Protein AF-A0A483CYM1-F1 (afdb_monomer)

pLDDT: mean 77.31, std 21.11, range [37.41, 98.12]

Radius of gyration: 25.84 Å; Cα contacts (8 Å, |Δi|>4): 191; chains: 1; bounding box: 50×36×89 Å

Secondary structure (DSSP, 8-state):
---HHHHHHHHHHTT------------------------S----S--GGG--B---SS--TT-SS-HHHHHHHHTTSHHHHHHHHTT-EEEEEEEEE----TTSSS-SEEEEEEEE-SSEEEEEEEETTTTEEEEEEEEE-

Organism: NCBI:txid2052832

Sequence (141 aa):
MMTMKDLLHILLIIGIAAFSAGCTIPSETQIPPTLRPTASSDLPDFDYAGVPIIFSGGDTDWLTTNASYVARIALRDEAARAMYLSGGEVEGVLLSCHPTPSHSSGNGCAPALRIANETAVVDFLVNETAGRVISTVTEIT

Nearest PDB structures (foldseek):
  2z0p-assembly5_B  TM=5.750E-01  e=5.749E-01  Homo sapiens
  1bwn-assembly1_B  TM=5.883E-01  e=7.794E-01  Homo sapiens
  6tuh-assembly1_A  TM=5.717E-01  e=1.268E+00  Homo sapiens
  1b55-assembly1_B-2  TM=5.980E-01  e=1.719E+00  Homo sapiens
  1bwn-assembly1_A  TM=6.017E-01  e=1.827E+00  Homo sapiens

Mean predicted aligned error: 15.01 Å

Solvent-accessible surface area (backbone atoms only — not comparable to full-atom values): 8934 Å² total; per-residue (Å²): 137,86,55,77,71,60,60,56,57,57,64,66,69,74,76,79,85,84,88,85,87,82,80,94,72,79,93,69,80,84,67,72,83,71,78,68,78,79,78,88,75,80,63,74,96,66,70,46,88,72,46,43,75,74,53,65,98,81,67,66,85,77,52,92,78,50,47,37,58,49,42,54,32,31,38,62,34,68,67,53,34,50,45,40,76,73,70,28,44,75,72,21,25,30,77,44,66,48,90,67,62,97,81,55,99,56,79,52,52,31,41,14,32,32,36,33,50,100,59,34,40,38,31,35,22,37,39,76,92,77,61,35,63,76,50,73,45,77,47,79,107

Structure (mmCIF, N/CA/C/O backbone):
data_AF-A0A483CYM1-F1
#
_entry.id   AF-A0A483CYM1-F1
#
loop_
_atom_site.group_PDB
_atom_site.id
_atom_site.type_symbol
_atom_site.label_atom_id
_atom_site.label_alt_id
_atom_site.label_comp_id
_atom_site.label_asym_id
_atom_site.label_entity_id
_atom_site.label_seq_id
_atom_site.pdbx_PDB_ins_code
_atom_site.Cartn_x
_atom_site.Cartn_y
_atom_site.Cartn_z
_atom_site.occupancy
_atom_site.B_iso_or_equiv
_atom_site.auth_seq_id
_atom_site.auth_comp_id
_atom_site.auth_asym_id
_atom_site.auth_atom_id
_atom_site.pdbx_PDB_model_num
ATOM 1 N N . MET A 1 1 ? 5.959 19.325 69.924 1.00 51.09 1 MET A N 1
ATOM 2 C CA . MET A 1 1 ? 5.398 18.030 69.480 1.00 51.09 1 MET A CA 1
ATOM 3 C C . MET A 1 1 ? 5.327 18.073 67.964 1.00 51.09 1 MET A C 1
ATOM 5 O O . MET A 1 1 ? 4.502 18.797 67.431 1.00 51.09 1 MET A O 1
ATOM 9 N N . MET A 1 2 ? 6.280 17.416 67.300 1.00 49.34 2 MET A N 1
ATOM 10 C CA . MET A 1 2 ? 6.402 17.362 65.838 1.00 49.34 2 MET A CA 1
ATOM 11 C C . MET A 1 2 ? 5.400 16.330 65.305 1.00 49.34 2 MET A C 1
ATOM 13 O O . MET A 1 2 ? 5.323 15.230 65.855 1.00 49.34 2 MET A O 1
ATOM 17 N N . THR A 1 3 ? 4.602 16.676 64.295 1.00 66.88 3 THR A N 1
ATOM 18 C CA . THR A 1 3 ? 3.547 15.785 63.789 1.00 66.88 3 THR A CA 1
ATOM 19 C C . THR A 1 3 ? 4.1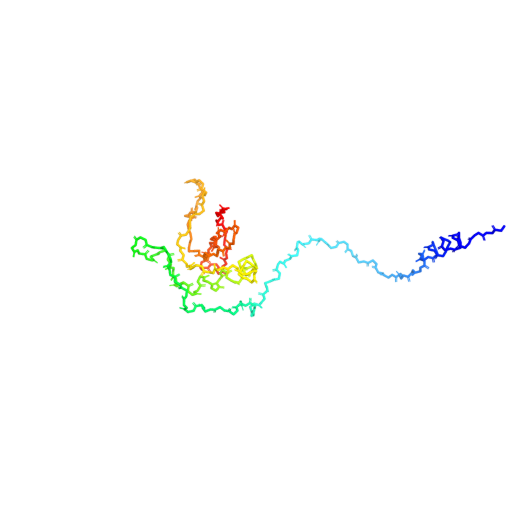06 14.795 62.763 1.00 66.88 3 THR A C 1
ATOM 21 O O . THR A 1 3 ? 5.038 15.109 62.027 1.00 66.88 3 THR A O 1
ATOM 24 N N . MET A 1 4 ? 3.540 13.582 62.686 1.00 59.22 4 MET A N 1
ATOM 25 C CA . MET A 1 4 ? 3.990 12.493 61.789 1.00 59.22 4 MET A CA 1
ATOM 26 C C . MET A 1 4 ? 4.070 12.887 60.301 1.00 59.22 4 MET A C 1
ATOM 28 O O . MET A 1 4 ? 4.769 12.240 59.525 1.00 59.22 4 MET A O 1
ATOM 32 N N . LYS A 1 5 ? 3.384 13.963 59.901 1.00 54.59 5 LYS A N 1
ATOM 33 C CA . LYS A 1 5 ? 3.379 14.485 58.532 1.00 54.59 5 LYS A CA 1
ATOM 34 C C . LYS A 1 5 ? 4.644 15.301 58.216 1.00 54.59 5 LYS A C 1
ATOM 36 O O . LYS A 1 5 ? 5.087 15.270 57.072 1.00 54.59 5 LYS A O 1
ATOM 41 N N . ASP A 1 6 ? 5.274 15.921 59.217 1.00 52.50 6 ASP A N 1
ATOM 42 C CA . ASP A 1 6 ? 6.554 16.636 59.076 1.00 52.50 6 ASP A CA 1
ATOM 43 C C . ASP A 1 6 ? 7.748 15.670 58.984 1.00 52.50 6 ASP A C 1
ATOM 45 O O . ASP A 1 6 ? 8.721 15.937 58.281 1.00 52.50 6 ASP A O 1
ATOM 49 N N . LEU A 1 7 ? 7.649 14.498 59.626 1.00 53.94 7 LEU A N 1
ATOM 50 C CA . LEU A 1 7 ? 8.678 13.451 59.564 1.00 53.94 7 LEU A CA 1
ATOM 51 C C . LEU A 1 7 ? 8.787 12.827 58.157 1.00 53.94 7 LEU A C 1
ATOM 53 O O . LEU A 1 7 ? 9.881 12.492 57.706 1.00 53.94 7 LEU A O 1
ATOM 57 N N . LEU A 1 8 ? 7.661 12.721 57.440 1.00 53.72 8 LEU A N 1
ATOM 58 C CA . LEU A 1 8 ? 7.608 12.179 56.078 1.00 53.72 8 LEU A CA 1
ATOM 59 C C . LEU A 1 8 ? 8.217 13.141 55.040 1.00 53.72 8 LEU A C 1
ATOM 61 O O . LEU A 1 8 ? 8.825 12.693 54.072 1.00 53.72 8 LEU A O 1
ATOM 65 N N . HIS A 1 9 ? 8.105 14.457 55.256 1.00 52.19 9 HIS A N 1
ATOM 66 C CA . HIS A 1 9 ? 8.669 15.460 54.344 1.00 52.19 9 HIS A CA 1
ATOM 67 C C . HIS A 1 9 ? 10.189 15.601 54.504 1.00 52.19 9 HIS A C 1
ATOM 69 O O . HIS A 1 9 ? 10.882 15.848 53.521 1.00 52.19 9 HIS A O 1
ATOM 75 N N . ILE A 1 10 ? 10.729 15.371 55.707 1.00 53.03 10 ILE A N 1
ATOM 76 C CA . ILE A 1 10 ? 12.183 15.368 55.944 1.00 53.03 10 ILE A CA 1
ATOM 77 C C . ILE A 1 10 ? 12.844 14.129 55.315 1.00 53.03 10 ILE A C 1
ATOM 79 O O . ILE A 1 10 ? 13.939 14.233 54.765 1.00 53.03 10 ILE A O 1
ATOM 83 N N . LEU A 1 11 ? 12.164 12.976 55.310 1.00 49.94 11 LEU A N 1
ATOM 84 C CA . LEU A 1 11 ? 12.667 11.754 54.666 1.00 49.94 11 LEU A CA 1
ATOM 85 C C . LEU A 1 11 ? 12.712 11.836 53.131 1.00 49.94 11 LEU A C 1
ATOM 87 O O . LEU A 1 11 ? 13.511 11.131 52.520 1.00 49.94 11 LEU A O 1
ATOM 91 N N . LEU A 1 12 ? 11.922 12.714 52.502 1.00 49.81 12 LEU A N 1
ATOM 92 C CA . LEU A 1 12 ? 11.907 12.856 51.041 1.00 49.81 12 LEU A CA 1
ATOM 93 C C . LEU A 1 12 ? 13.073 13.709 50.495 1.00 49.81 12 LEU A C 1
ATOM 95 O O . LEU A 1 12 ? 13.407 13.604 49.319 1.00 49.81 12 LEU A O 1
ATOM 99 N N . ILE A 1 13 ? 13.716 14.537 51.330 1.00 53.25 13 ILE A N 1
ATOM 100 C CA . ILE A 1 13 ? 14.757 15.493 50.894 1.00 53.25 13 ILE A CA 1
ATOM 101 C C . ILE A 1 13 ? 16.186 14.916 51.017 1.00 53.25 13 ILE A C 1
ATOM 103 O O . ILE A 1 13 ? 17.116 15.420 50.394 1.00 53.25 13 ILE A O 1
ATOM 107 N N . ILE A 1 14 ? 16.380 13.799 51.730 1.00 50.91 14 ILE A N 1
ATOM 108 C CA . ILE A 1 14 ? 17.704 13.170 51.956 1.00 50.91 14 ILE A CA 1
ATOM 109 C C . ILE A 1 14 ? 18.048 12.126 50.860 1.00 50.91 14 ILE A C 1
ATOM 111 O O . ILE A 1 14 ? 18.985 11.346 50.979 1.00 50.91 14 ILE A O 1
ATOM 115 N N . GLY A 1 15 ? 17.308 12.109 49.747 1.00 45.88 15 GLY A N 1
ATOM 116 C CA . GLY A 1 15 ? 17.497 11.153 48.646 1.00 45.88 15 GLY A CA 1
ATOM 117 C C . GLY A 1 15 ? 18.451 11.590 47.528 1.00 45.88 15 GLY A C 1
ATOM 118 O O . GLY A 1 15 ? 18.531 10.898 46.518 1.00 45.88 15 GLY A O 1
ATOM 119 N N . ILE A 1 16 ? 19.144 12.728 47.650 1.00 54.94 16 ILE A N 1
ATOM 120 C CA . ILE A 1 16 ? 19.998 13.263 46.575 1.00 54.94 16 ILE A CA 1
ATOM 121 C C . ILE A 1 16 ? 21.395 13.576 47.117 1.00 54.94 16 ILE A C 1
ATOM 123 O O . ILE A 1 16 ? 21.707 14.729 47.389 1.00 54.94 16 ILE A O 1
ATOM 127 N N . ALA A 1 17 ? 22.235 12.550 47.282 1.00 47.84 17 ALA A N 1
ATOM 128 C CA . ALA A 1 17 ? 23.698 12.682 47.242 1.00 47.84 17 ALA A CA 1
ATOM 129 C C . ALA A 1 17 ? 24.394 11.313 47.367 1.00 47.84 17 ALA A C 1
ATOM 131 O O . ALA A 1 17 ? 24.560 10.816 48.475 1.00 47.84 17 ALA A O 1
ATOM 132 N N . ALA A 1 18 ? 24.842 10.740 46.243 1.00 49.03 18 ALA A N 1
ATOM 133 C CA . ALA A 1 18 ? 26.161 10.095 46.099 1.00 49.03 18 ALA A CA 1
ATOM 134 C C . ALA A 1 18 ? 26.337 9.559 44.664 1.00 49.03 18 ALA A C 1
ATOM 136 O O . ALA A 1 18 ? 25.694 8.601 44.258 1.00 49.03 18 ALA A O 1
ATOM 137 N N . PHE A 1 19 ? 27.067 10.299 43.826 1.00 44.19 19 PHE A N 1
ATOM 138 C CA . PHE A 1 19 ? 28.426 9.967 43.370 1.00 44.19 19 PHE A CA 1
ATOM 139 C C . PHE A 1 19 ? 28.542 8.716 42.482 1.00 44.19 19 PHE A C 1
ATOM 141 O O . PHE A 1 19 ? 28.701 7.599 42.960 1.00 44.19 19 PHE A O 1
ATOM 148 N N . SER A 1 20 ? 28.667 8.946 41.175 1.00 49.81 20 SER A N 1
ATOM 149 C CA . SER A 1 20 ? 29.706 8.269 40.395 1.00 49.81 20 SER A CA 1
ATOM 150 C C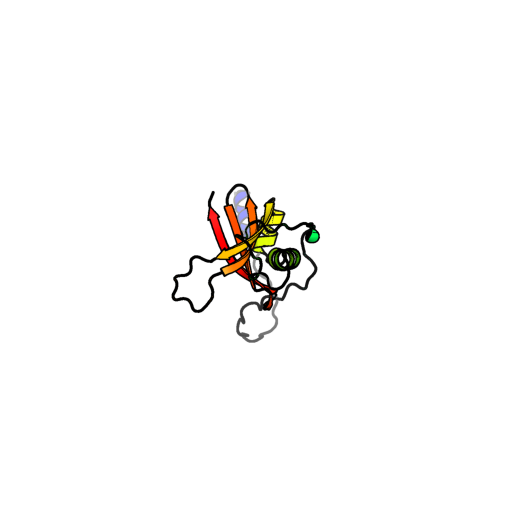 . SER A 1 20 ? 30.486 9.321 39.608 1.00 49.81 20 SER A C 1
ATOM 152 O O . SER A 1 20 ? 29.959 10.038 38.763 1.00 49.81 20 SER A O 1
ATOM 154 N N . ALA A 1 21 ? 31.753 9.468 39.984 1.00 49.94 21 ALA A N 1
ATOM 155 C CA . ALA A 1 21 ? 32.765 10.114 39.172 1.00 49.94 21 ALA A CA 1
ATOM 156 C C . ALA A 1 21 ? 33.113 9.183 38.002 1.00 49.94 21 ALA A C 1
ATOM 158 O O . ALA A 1 21 ? 33.247 7.979 38.213 1.00 49.94 21 ALA A O 1
ATOM 159 N N . GLY A 1 22 ? 33.323 9.726 36.802 1.00 40.00 22 GLY A N 1
ATOM 160 C CA . GLY A 1 22 ? 33.974 8.962 35.739 1.00 40.00 22 GLY A CA 1
ATOM 161 C C . GLY A 1 22 ? 33.762 9.492 34.327 1.00 40.00 22 GLY A C 1
ATOM 162 O O . GLY A 1 22 ? 32.718 9.262 33.737 1.00 40.00 22 GLY A O 1
ATOM 163 N N . CYS A 1 23 ? 34.829 10.089 33.791 1.00 37.41 23 CYS A N 1
ATOM 164 C CA . CYS A 1 23 ? 35.148 10.253 32.368 1.00 37.41 23 CYS A CA 1
ATOM 165 C C . CYS A 1 23 ? 34.427 11.364 31.583 1.00 37.41 23 CYS A C 1
ATOM 167 O O . CYS A 1 23 ? 33.364 11.198 30.998 1.00 37.41 23 CYS A O 1
ATOM 169 N N . THR A 1 24 ? 35.139 12.487 31.469 1.00 48.03 24 THR A N 1
ATOM 170 C CA . THR A 1 24 ? 35.161 13.358 30.290 1.00 4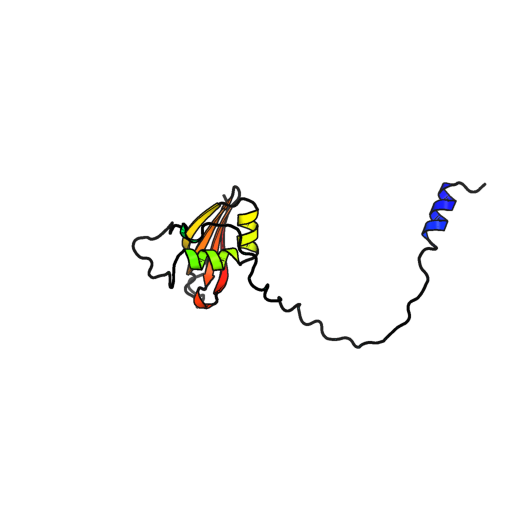8.03 24 THR A CA 1
ATOM 171 C C . THR A 1 24 ? 35.280 12.526 29.007 1.00 48.03 24 THR A C 1
ATOM 173 O O . THR A 1 24 ? 36.293 11.862 28.793 1.00 48.03 24 THR A O 1
ATOM 176 N N . ILE A 1 25 ? 34.270 12.597 28.142 1.00 47.69 25 ILE A N 1
ATOM 177 C CA . ILE A 1 25 ? 34.308 12.160 26.740 1.00 47.69 25 ILE A CA 1
ATOM 178 C C . ILE A 1 25 ? 33.672 13.308 25.931 1.00 47.69 25 ILE A C 1
ATOM 180 O O . ILE A 1 25 ? 32.693 13.894 26.400 1.00 47.69 25 ILE A O 1
ATOM 184 N N . PRO A 1 26 ? 34.284 13.739 24.813 1.00 41.78 26 PRO A N 1
ATOM 185 C CA . PRO A 1 26 ? 33.977 15.015 24.180 1.00 41.78 26 PRO A CA 1
ATOM 186 C C . PRO A 1 26 ? 32.586 15.026 23.547 1.00 41.78 26 PRO A C 1
ATOM 188 O O . PRO A 1 26 ? 32.043 13.992 23.175 1.00 41.78 26 PRO A O 1
ATOM 191 N N . SER A 1 27 ? 32.045 16.237 23.424 1.00 44.38 27 SER A N 1
ATOM 192 C CA . SER A 1 27 ? 30.826 16.551 22.684 1.00 44.38 27 SER A CA 1
ATOM 193 C C . SER A 1 27 ? 30.957 16.043 21.244 1.00 44.38 27 SER A C 1
ATOM 195 O O . SER A 1 27 ? 31.588 16.691 20.408 1.00 44.38 27 SER A O 1
ATOM 197 N N . GLU A 1 28 ? 30.421 14.855 20.974 1.00 39.72 28 GLU A N 1
ATOM 198 C CA . GLU A 1 28 ? 30.290 14.317 19.628 1.00 39.72 28 GLU A CA 1
ATOM 199 C C . GLU A 1 28 ? 28.954 14.798 19.067 1.00 39.72 28 GLU A C 1
ATOM 201 O O . GLU A 1 28 ? 27.887 14.606 19.650 1.00 39.72 28 GLU A O 1
ATOM 206 N N . THR A 1 29 ? 29.062 15.521 17.957 1.00 42.84 29 THR A N 1
ATOM 207 C CA . THR A 1 29 ? 27.984 16.018 17.114 1.00 42.84 29 THR A CA 1
ATOM 208 C C . THR A 1 29 ? 26.833 15.022 17.043 1.00 42.84 29 THR A C 1
ATOM 210 O O . THR A 1 29 ? 26.996 13.904 16.562 1.00 42.84 29 THR A O 1
ATOM 213 N N . GLN A 1 30 ? 25.655 15.451 17.494 1.00 41.56 30 GLN A N 1
ATOM 214 C CA . GLN A 1 30 ? 24.411 14.711 17.351 1.00 41.56 30 GLN A CA 1
ATOM 215 C C . GLN A 1 30 ? 24.058 14.634 15.859 1.00 41.56 30 GLN A C 1
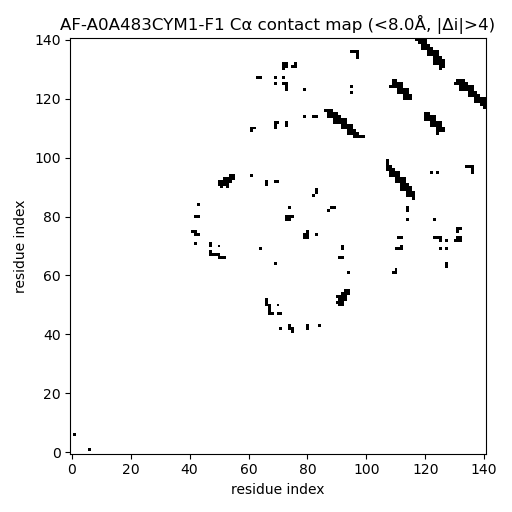ATOM 217 O O . GLN A 1 30 ? 23.352 15.478 15.310 1.00 41.56 30 GLN A O 1
ATOM 222 N N . ILE A 1 31 ? 24.613 13.630 15.185 1.00 47.34 31 ILE A N 1
ATOM 223 C CA . ILE A 1 31 ? 24.116 13.134 13.909 1.00 47.34 31 ILE A CA 1
ATOM 224 C C . ILE A 1 31 ? 22.676 12.672 14.198 1.00 47.34 31 ILE A C 1
ATOM 226 O O . ILE A 1 31 ? 22.471 11.953 15.184 1.00 47.34 31 ILE A O 1
ATOM 230 N N . PRO A 1 32 ? 21.664 13.105 13.418 1.00 55.69 32 PRO A N 1
ATOM 231 C CA . PRO A 1 32 ? 20.297 12.605 13.558 1.00 55.69 32 PRO A CA 1
ATOM 232 C C . PRO A 1 32 ? 20.339 11.079 13.601 1.00 55.69 32 PRO A C 1
ATOM 234 O O . PRO A 1 32 ? 21.172 10.517 12.886 1.00 55.69 32 PRO A O 1
ATOM 237 N N . PRO A 1 33 ? 19.507 10.386 14.400 1.00 49.16 33 PRO A N 1
ATOM 238 C CA . PRO A 1 33 ? 19.518 8.934 14.395 1.00 49.16 33 PRO A CA 1
ATOM 239 C C . PRO A 1 33 ? 19.307 8.477 12.954 1.00 49.16 33 PRO A C 1
ATOM 241 O O . PRO A 1 33 ? 18.231 8.648 12.383 1.00 49.16 33 PRO A O 1
ATOM 244 N N . THR A 1 34 ? 20.378 7.956 12.352 1.00 50.66 34 THR A N 1
ATOM 245 C CA . THR A 1 34 ? 20.333 7.243 11.087 1.00 50.66 34 THR A CA 1
ATOM 246 C C . THR A 1 34 ? 19.259 6.196 11.282 1.00 50.66 34 THR A C 1
ATOM 248 O O . THR A 1 34 ? 19.445 5.295 12.103 1.00 50.66 34 THR A O 1
ATOM 251 N N . LEU A 1 35 ? 18.119 6.371 10.603 1.00 46.62 35 LEU A N 1
ATOM 252 C CA . LEU A 1 35 ? 17.046 5.391 10.542 1.00 46.62 35 LEU A CA 1
ATOM 253 C C . LEU A 1 35 ? 17.709 4.069 10.193 1.00 46.62 35 LEU A C 1
ATOM 255 O O . LEU A 1 35 ? 18.139 3.844 9.061 1.00 46.62 35 LEU A O 1
ATOM 259 N N . ARG A 1 36 ? 17.887 3.233 11.215 1.00 41.69 36 ARG A N 1
ATOM 260 C CA . ARG A 1 36 ? 18.384 1.884 11.044 1.00 41.69 36 ARG A CA 1
ATOM 261 C C . ARG A 1 36 ? 17.404 1.250 10.065 1.00 41.69 36 ARG A C 1
ATOM 263 O O . ARG A 1 36 ? 16.210 1.263 10.364 1.00 41.69 36 ARG A O 1
ATOM 270 N N . PRO A 1 37 ? 17.849 0.738 8.908 1.00 46.38 37 PRO A N 1
ATOM 271 C CA . PRO A 1 37 ? 16.958 -0.023 8.060 1.00 46.38 37 PRO A CA 1
ATOM 272 C C . PRO A 1 37 ? 16.499 -1.200 8.910 1.00 46.38 37 PRO A C 1
ATOM 274 O O . PRO A 1 37 ? 17.310 -2.062 9.262 1.00 46.38 37 PRO A O 1
ATOM 277 N N . THR A 1 38 ? 15.237 -1.184 9.335 1.00 47.00 38 THR A N 1
ATOM 278 C CA . THR A 1 38 ? 14.612 -2.329 9.981 1.00 47.00 38 THR A CA 1
ATOM 279 C C . THR A 1 38 ? 14.715 -3.462 8.978 1.00 47.00 38 THR A C 1
ATOM 281 O O . THR A 1 38 ? 14.055 -3.469 7.938 1.00 47.00 38 THR A O 1
ATOM 284 N N . ALA A 1 39 ? 15.654 -4.364 9.237 1.00 46.94 39 ALA A N 1
ATOM 285 C CA . ALA A 1 39 ? 15.894 -5.521 8.411 1.00 46.94 39 ALA A CA 1
ATOM 286 C C . ALA A 1 39 ? 14.638 -6.399 8.457 1.00 46.94 39 ALA A C 1
ATOM 288 O O . ALA A 1 39 ? 14.395 -7.095 9.429 1.00 46.94 39 ALA A O 1
ATOM 289 N N . SER A 1 40 ? 13.825 -6.301 7.406 1.00 57.59 40 SER A N 1
ATOM 290 C CA . SER A 1 40 ? 13.216 -7.421 6.687 1.00 57.59 40 SER A CA 1
ATOM 291 C C . SER A 1 40 ? 12.899 -8.685 7.514 1.00 57.59 40 SER A C 1
ATOM 293 O O . SER A 1 40 ? 13.520 -9.724 7.295 1.00 57.59 40 SER A O 1
ATOM 295 N N . SER A 1 41 ? 11.877 -8.627 8.375 1.00 53.22 41 SER A N 1
ATOM 296 C CA . SER A 1 41 ? 11.095 -9.810 8.799 1.00 53.22 41 SER A CA 1
ATOM 297 C C . SER A 1 41 ? 9.650 -9.524 9.261 1.00 53.22 41 SER A C 1
ATOM 299 O O . SER A 1 41 ? 8.876 -10.467 9.353 1.00 53.22 41 SER A O 1
ATOM 301 N N . ASP A 1 42 ? 9.240 -8.263 9.460 1.00 72.94 42 ASP A N 1
ATOM 302 C CA . ASP A 1 42 ? 7.909 -7.894 9.996 1.00 72.94 42 ASP A CA 1
ATOM 303 C C . ASP A 1 42 ? 6.896 -7.481 8.913 1.00 72.94 42 ASP A C 1
ATOM 305 O O . ASP A 1 42 ? 6.363 -6.363 8.928 1.00 72.94 42 ASP A O 1
ATOM 309 N N . LEU A 1 43 ? 6.661 -8.353 7.931 1.00 88.12 43 LEU A N 1
ATOM 310 C CA . LEU A 1 43 ? 5.481 -8.214 7.075 1.00 88.12 43 LEU A CA 1
ATOM 311 C C . LEU A 1 43 ? 4.267 -8.800 7.811 1.00 88.12 43 LEU A C 1
ATOM 313 O O . LEU A 1 43 ? 4.394 -9.892 8.369 1.00 88.12 43 LEU A O 1
ATOM 317 N N . PRO A 1 44 ? 3.106 -8.123 7.815 1.00 92.81 44 PRO A N 1
ATOM 318 C CA . PRO A 1 44 ? 1.899 -8.692 8.396 1.00 92.81 44 PRO A CA 1
ATOM 319 C C . PRO A 1 44 ? 1.459 -9.955 7.639 1.00 92.81 44 PRO A C 1
ATOM 321 O O . PRO A 1 44 ? 1.720 -10.085 6.435 1.00 92.81 44 PRO A O 1
ATOM 324 N N . ASP A 1 45 ? 0.787 -10.862 8.357 1.00 93.62 45 ASP A N 1
ATOM 325 C CA . ASP A 1 45 ? 0.127 -12.034 7.777 1.00 93.62 45 ASP A CA 1
ATOM 326 C C . ASP A 1 45 ? -1.063 -11.565 6.935 1.00 93.62 45 ASP A C 1
ATOM 328 O O . ASP A 1 45 ? -2.079 -11.114 7.457 1.00 93.62 45 ASP A O 1
ATOM 332 N N . PHE A 1 46 ? -0.874 -11.575 5.622 1.00 93.81 46 PHE A N 1
ATOM 333 C CA . PHE A 1 46 ? -1.786 -11.019 4.636 1.00 93.81 46 PHE A CA 1
ATOM 334 C C . PHE A 1 46 ? -1.675 -11.845 3.354 1.00 93.81 46 PHE A C 1
ATOM 336 O O . PHE A 1 46 ? -0.575 -12.258 2.970 1.00 93.81 46 PHE A O 1
ATOM 343 N N . ASP A 1 47 ? -2.791 -12.081 2.664 1.00 96.06 47 ASP A N 1
ATOM 344 C CA . ASP A 1 47 ? -2.769 -12.777 1.378 1.00 96.06 47 ASP A CA 1
ATOM 345 C C . ASP A 1 47 ? -2.300 -11.839 0.257 1.00 96.06 47 ASP A C 1
ATOM 347 O O . ASP A 1 47 ? -3.077 -11.269 -0.508 1.00 96.06 47 ASP A O 1
ATOM 351 N N . TYR A 1 48 ? -0.980 -11.705 0.133 1.00 95.31 48 TYR A N 1
ATOM 352 C CA . TYR A 1 48 ? -0.368 -10.905 -0.926 1.00 95.31 48 TYR A CA 1
ATOM 353 C C . TYR A 1 48 ? -0.677 -11.433 -2.333 1.00 95.31 48 TYR A C 1
ATOM 355 O O . TYR A 1 48 ? -0.549 -10.672 -3.290 1.00 95.31 48 TYR A O 1
ATOM 363 N N . ALA A 1 49 ? -1.016 -12.716 -2.502 1.00 94.88 49 ALA A N 1
ATOM 364 C CA . ALA A 1 49 ? -1.309 -13.278 -3.820 1.00 94.88 49 ALA A CA 1
ATOM 365 C C . ALA A 1 49 ? -2.714 -12.890 -4.305 1.00 94.88 49 ALA A C 1
ATOM 367 O O . ALA A 1 49 ? -2.924 -12.773 -5.511 1.00 94.88 49 ALA A O 1
ATOM 368 N N . GLY A 1 50 ? -3.642 -12.654 -3.376 1.00 93.75 50 GLY A N 1
ATOM 369 C CA . GLY A 1 50 ? -5.035 -12.305 -3.651 1.00 93.75 50 GLY A CA 1
ATOM 370 C C . GLY A 1 50 ? -5.329 -10.814 -3.829 1.00 93.75 50 GLY A C 1
ATOM 371 O O . GLY A 1 50 ? -6.495 -10.459 -3.963 1.00 93.75 50 GLY A O 1
ATOM 372 N N . VAL A 1 51 ? -4.321 -9.932 -3.825 1.00 96.19 51 VAL A N 1
ATOM 373 C CA . VAL A 1 51 ? -4.540 -8.473 -3.877 1.00 96.19 51 VAL A CA 1
ATOM 374 C C . VAL A 1 51 ? -5.146 -8.056 -5.220 1.00 96.19 51 VAL A C 1
ATOM 376 O O . VAL A 1 51 ? -4.466 -8.172 -6.247 1.00 96.19 51 VAL A O 1
ATOM 379 N N . PRO A 1 52 ? -6.383 -7.529 -5.244 1.00 95.25 52 PRO A N 1
ATOM 380 C CA . PRO A 1 52 ? -7.011 -7.107 -6.483 1.00 95.25 52 PRO A CA 1
ATOM 381 C C . PRO A 1 52 ? -6.463 -5.756 -6.956 1.00 95.25 52 PRO A C 1
ATOM 383 O O . PRO A 1 52 ? -5.960 -4.944 -6.176 1.00 95.25 52 PRO A O 1
ATOM 386 N N . ILE A 1 53 ? -6.615 -5.493 -8.254 1.00 94.31 53 ILE A N 1
ATOM 387 C CA . ILE A 1 53 ? -6.474 -4.151 -8.824 1.00 94.31 53 ILE A CA 1
ATOM 388 C C . ILE A 1 53 ? -7.878 -3.540 -8.865 1.00 94.31 53 ILE A C 1
ATOM 390 O O . ILE A 1 53 ? -8.743 -4.049 -9.575 1.00 94.31 53 ILE A O 1
ATOM 394 N N . ILE A 1 54 ? -8.119 -2.483 -8.086 1.00 91.06 54 ILE A N 1
ATOM 395 C CA . ILE A 1 54 ? -9.473 -1.935 -7.840 1.00 91.06 54 ILE A CA 1
ATOM 396 C C . ILE A 1 54 ? -9.834 -0.732 -8.705 1.00 91.06 54 ILE A C 1
ATOM 398 O O . ILE A 1 54 ? -10.975 -0.276 -8.714 1.00 91.06 54 ILE A O 1
ATOM 402 N N . PHE A 1 55 ? -8.879 -0.223 -9.472 1.00 72.69 55 PHE A N 1
ATOM 403 C CA . PHE A 1 55 ? -9.130 0.852 -10.413 1.00 72.69 55 PHE A CA 1
ATOM 404 C C . PHE A 1 55 ? -8.214 0.680 -11.610 1.00 72.69 55 PHE A C 1
ATOM 406 O O . PHE A 1 55 ? -6.994 0.708 -11.462 1.00 72.69 55 PHE A O 1
ATOM 413 N N . SER A 1 56 ? -8.783 0.506 -12.797 1.00 60.28 56 SER A N 1
ATOM 414 C CA . SER A 1 56 ? -8.061 0.676 -14.059 1.00 60.28 56 SER A CA 1
ATOM 415 C C . SER A 1 56 ? -9.074 0.855 -15.180 1.00 60.28 56 SER A C 1
ATOM 417 O O . SER A 1 56 ? -9.783 -0.077 -15.551 1.00 60.28 56 SER A O 1
ATOM 419 N N . GLY A 1 57 ? -9.150 2.073 -15.716 1.00 60.28 57 GLY A N 1
ATOM 420 C CA . GLY A 1 57 ? -9.893 2.406 -16.931 1.00 60.28 57 GLY A CA 1
ATOM 421 C C . GLY A 1 57 ? -9.244 1.825 -18.192 1.00 60.28 57 GLY A C 1
ATOM 422 O O . GLY A 1 57 ? -8.954 2.577 -19.115 1.00 60.28 57 GLY A O 1
ATOM 423 N N . GLY A 1 58 ? -9.003 0.511 -18.214 1.00 62.97 58 GLY A N 1
ATOM 424 C CA . GLY A 1 58 ? -8.477 -0.241 -19.356 1.00 62.97 58 GLY A CA 1
ATOM 425 C C . GLY A 1 58 ? -7.160 -0.953 -19.058 1.00 62.97 58 GLY A C 1
ATOM 426 O O . GLY A 1 58 ? -7.143 -2.180 -19.020 1.00 62.97 58 GLY A O 1
ATOM 427 N N . ASP A 1 59 ? -6.094 -0.190 -18.787 1.00 73.56 59 ASP A N 1
ATOM 428 C CA . ASP A 1 59 ? -4.717 -0.703 -18.852 1.00 73.56 59 ASP A CA 1
ATOM 429 C C . ASP A 1 59 ? -3.923 -0.538 -17.542 1.00 73.56 59 ASP A C 1
ATOM 431 O O . ASP A 1 59 ? -4.090 0.426 -16.788 1.00 73.56 59 ASP A O 1
ATOM 435 N N . THR A 1 60 ? -3.018 -1.488 -17.285 1.00 83.00 60 THR A N 1
ATOM 436 C CA . THR A 1 60 ? -2.132 -1.535 -16.107 1.00 83.00 60 THR A CA 1
ATOM 437 C C . THR A 1 60 ? -0.696 -1.111 -16.424 1.00 83.00 60 THR A C 1
ATOM 439 O O . THR A 1 60 ? 0.223 -1.479 -15.701 1.00 83.00 60 THR A O 1
ATOM 442 N N . ASP A 1 61 ? -0.479 -0.328 -17.483 1.00 86.19 61 ASP A N 1
ATOM 443 C CA . ASP A 1 61 ? 0.856 0.113 -17.937 1.00 86.19 61 ASP A CA 1
ATOM 444 C C . ASP A 1 61 ? 1.619 0.959 -16.898 1.00 86.19 61 ASP A C 1
ATOM 446 O O . ASP A 1 61 ? 2.827 1.167 -16.998 1.00 86.19 61 ASP A O 1
ATOM 450 N N . TRP A 1 62 ? 0.912 1.454 -15.883 1.00 87.81 62 TRP A N 1
ATOM 451 C CA . TRP A 1 62 ? 1.461 2.185 -14.742 1.00 87.81 62 TRP A CA 1
ATOM 452 C C . TRP A 1 62 ? 2.078 1.281 -13.659 1.00 87.81 62 TRP A C 1
ATOM 454 O O . TRP A 1 62 ? 2.768 1.788 -12.776 1.00 87.81 62 TRP A O 1
ATOM 464 N N . LEU A 1 63 ? 1.823 -0.031 -13.705 1.00 89.38 63 LEU A N 1
ATOM 465 C CA . LEU A 1 63 ? 2.425 -1.043 -12.837 1.00 89.38 63 LEU A CA 1
ATOM 466 C C . LEU A 1 63 ? 3.641 -1.647 -13.538 1.00 89.38 63 LEU A C 1
ATOM 468 O O . LEU A 1 63 ? 3.520 -2.323 -14.555 1.00 89.38 63 LEU A O 1
ATOM 472 N N . THR A 1 64 ? 4.821 -1.464 -12.955 1.00 89.19 64 THR A N 1
ATOM 473 C CA . THR A 1 64 ? 6.061 -2.055 -13.480 1.00 89.19 64 THR A CA 1
ATOM 474 C C . THR A 1 64 ? 6.146 -3.546 -13.153 1.00 89.19 64 THR A C 1
ATOM 476 O O . THR A 1 64 ? 6.798 -4.312 -13.863 1.00 89.19 64 THR A O 1
ATOM 479 N N . THR A 1 65 ? 5.517 -3.963 -12.050 1.00 91.56 65 THR A N 1
ATOM 480 C CA . THR A 1 65 ? 5.541 -5.344 -11.558 1.00 91.56 65 THR A CA 1
ATOM 481 C C . THR A 1 65 ? 4.133 -5.946 -11.448 1.00 91.56 65 THR A C 1
ATOM 483 O O . THR A 1 65 ? 3.573 -6.379 -12.449 1.00 91.56 65 THR A O 1
ATOM 486 N N . ASN A 1 66 ? 3.565 -6.044 -10.242 1.00 94.38 66 ASN A N 1
ATOM 487 C CA . ASN A 1 66 ? 2.220 -6.539 -9.962 1.00 94.38 66 ASN A CA 1
ATOM 488 C C . ASN A 1 66 ? 1.695 -6.015 -8.611 1.00 94.38 66 ASN A C 1
ATOM 490 O O . ASN A 1 66 ? 2.446 -5.497 -7.781 1.00 94.38 66 ASN A O 1
ATOM 494 N N . ALA A 1 67 ? 0.395 -6.206 -8.371 1.00 95.56 67 ALA A N 1
ATOM 495 C CA . ALA A 1 67 ? -0.268 -5.776 -7.141 1.00 95.56 67 ALA A CA 1
ATOM 496 C C . ALA A 1 67 ? 0.355 -6.390 -5.872 1.00 95.56 67 ALA A C 1
ATOM 498 O O . ALA A 1 67 ? 0.546 -5.690 -4.879 1.00 95.56 67 ALA A O 1
ATOM 499 N N . SER A 1 68 ? 0.752 -7.667 -5.907 1.00 96.94 68 SER A N 1
ATOM 500 C CA . SER A 1 68 ? 1.398 -8.340 -4.772 1.00 96.94 68 SER A CA 1
ATOM 501 C C . SER A 1 68 ? 2.709 -7.670 -4.360 1.00 96.94 68 SER A C 1
ATOM 503 O O . SER A 1 68 ? 3.018 -7.582 -3.171 1.00 96.94 68 SER A O 1
ATOM 505 N N . TYR A 1 69 ? 3.510 -7.217 -5.324 1.00 96.69 69 TYR A N 1
ATOM 506 C CA . TYR A 1 69 ? 4.778 -6.538 -5.069 1.00 96.69 69 TYR A CA 1
ATOM 507 C C . TYR A 1 69 ? 4.555 -5.152 -4.462 1.00 96.69 69 TYR A C 1
ATOM 509 O O . TYR A 1 69 ? 5.174 -4.823 -3.449 1.00 96.69 69 TYR A O 1
ATOM 517 N N . VAL A 1 70 ? 3.609 -4.387 -5.012 1.00 97.19 70 VAL A N 1
ATOM 518 C CA . VAL A 1 70 ? 3.202 -3.084 -4.466 1.00 97.19 70 VAL A CA 1
ATOM 519 C C . VAL A 1 70 ? 2.695 -3.233 -3.032 1.00 97.19 70 VAL A C 1
ATOM 521 O O . VAL A 1 70 ? 3.165 -2.521 -2.146 1.00 97.19 70 VAL A O 1
ATOM 524 N N . ALA A 1 71 ? 1.826 -4.213 -2.766 1.00 97.94 71 ALA A N 1
ATOM 525 C CA . ALA A 1 71 ? 1.307 -4.478 -1.428 1.00 97.94 71 ALA A CA 1
ATOM 526 C C . ALA A 1 71 ? 2.413 -4.838 -0.425 1.00 97.94 71 ALA A C 1
ATOM 528 O O . ALA A 1 71 ? 2.400 -4.356 0.705 1.00 97.94 71 ALA A O 1
ATOM 529 N N . ARG A 1 72 ? 3.416 -5.630 -0.834 1.00 97.31 72 ARG A N 1
ATOM 530 C CA . ARG A 1 72 ? 4.581 -5.931 0.020 1.00 97.31 72 ARG A CA 1
ATOM 531 C C . ARG A 1 72 ? 5.407 -4.693 0.332 1.00 97.31 72 ARG A C 1
ATOM 533 O O . ARG A 1 72 ? 5.913 -4.592 1.443 1.00 97.31 72 ARG A O 1
ATOM 540 N N . ILE A 1 73 ? 5.605 -3.792 -0.630 1.00 96.69 73 ILE A N 1
ATOM 541 C CA . ILE A 1 73 ? 6.337 -2.547 -0.371 1.00 96.69 73 ILE A CA 1
ATOM 542 C C . ILE A 1 73 ? 5.534 -1.662 0.580 1.00 96.69 73 ILE A C 1
ATOM 544 O O . ILE A 1 73 ? 6.087 -1.192 1.570 1.00 96.69 73 ILE A O 1
ATOM 548 N N . ALA A 1 74 ? 4.244 -1.472 0.306 1.00 97.69 74 ALA A N 1
ATOM 549 C CA . ALA A 1 74 ? 3.378 -0.650 1.135 1.00 97.69 74 ALA A CA 1
ATOM 550 C C . ALA A 1 74 ? 3.301 -1.188 2.569 1.00 97.69 74 ALA A C 1
ATOM 552 O O . ALA A 1 74 ? 3.606 -0.455 3.493 1.00 97.69 74 ALA A O 1
ATOM 553 N N . LEU A 1 75 ? 3.035 -2.479 2.787 1.00 97.69 75 LEU A N 1
ATOM 554 C CA . LEU A 1 75 ? 2.933 -3.057 4.138 1.00 97.69 75 LEU A CA 1
ATOM 555 C C . LEU A 1 75 ? 4.280 -3.217 4.874 1.00 97.69 75 LEU A C 1
ATOM 557 O O . LEU A 1 75 ? 4.300 -3.630 6.034 1.00 97.69 75 LEU A O 1
ATOM 561 N N . ARG A 1 76 ? 5.413 -2.885 4.238 1.00 96.06 76 ARG A N 1
ATOM 562 C CA . ARG A 1 76 ? 6.693 -2.667 4.942 1.00 96.06 76 ARG A CA 1
ATOM 563 C C . ARG A 1 76 ? 6.792 -1.273 5.552 1.00 96.06 76 ARG A C 1
ATOM 565 O O . ARG A 1 76 ? 7.586 -1.095 6.474 1.00 96.06 76 ARG A O 1
ATOM 572 N N . ASP A 1 77 ? 6.043 -0.309 5.027 1.00 96.06 77 ASP A N 1
ATOM 573 C CA . ASP A 1 77 ? 5.962 1.035 5.583 1.00 96.06 77 ASP A CA 1
ATOM 574 C C . ASP A 1 77 ? 5.262 1.007 6.946 1.00 96.06 77 ASP A C 1
ATOM 576 O O . ASP A 1 77 ? 4.276 0.293 7.149 1.00 96.06 77 ASP A O 1
ATOM 580 N N . GLU A 1 78 ? 5.794 1.769 7.900 1.00 95.69 78 GLU A N 1
ATOM 581 C CA . GLU A 1 78 ? 5.302 1.765 9.276 1.00 95.69 78 GLU A CA 1
ATOM 582 C C . GLU A 1 78 ? 3.851 2.246 9.365 1.00 95.69 78 GLU A C 1
ATOM 584 O O . GLU A 1 78 ? 3.059 1.626 10.076 1.00 95.69 78 GLU A O 1
ATOM 589 N N . ALA A 1 79 ? 3.485 3.293 8.621 1.00 96.00 79 ALA A N 1
ATOM 590 C CA . ALA A 1 79 ? 2.152 3.878 8.684 1.00 96.00 79 ALA A CA 1
ATOM 591 C C . ALA A 1 79 ? 1.107 2.959 8.039 1.00 96.00 79 ALA A C 1
ATOM 593 O O . ALA A 1 79 ? 0.057 2.710 8.634 1.00 96.00 79 ALA A O 1
ATOM 594 N N . ALA A 1 80 ? 1.416 2.392 6.869 1.00 97.00 80 ALA A N 1
ATOM 595 C CA . ALA A 1 80 ? 0.536 1.429 6.204 1.00 97.00 80 ALA A CA 1
ATOM 596 C C . ALA A 1 80 ? 0.329 0.172 7.054 1.00 97.00 80 ALA A C 1
ATOM 598 O O . ALA A 1 80 ? -0.801 -0.274 7.263 1.00 97.00 80 ALA A O 1
ATOM 599 N N . ARG A 1 81 ? 1.421 -0.378 7.598 1.00 96.81 81 ARG A N 1
ATOM 600 C CA . ARG A 1 81 ? 1.362 -1.550 8.471 1.00 96.81 81 ARG A CA 1
ATOM 601 C C . ARG A 1 81 ? 0.565 -1.264 9.739 1.00 96.81 81 ARG A C 1
ATOM 603 O O . ARG A 1 81 ? -0.237 -2.101 10.135 1.00 96.81 81 ARG A O 1
ATOM 610 N N . ALA A 1 82 ? 0.760 -0.105 10.367 1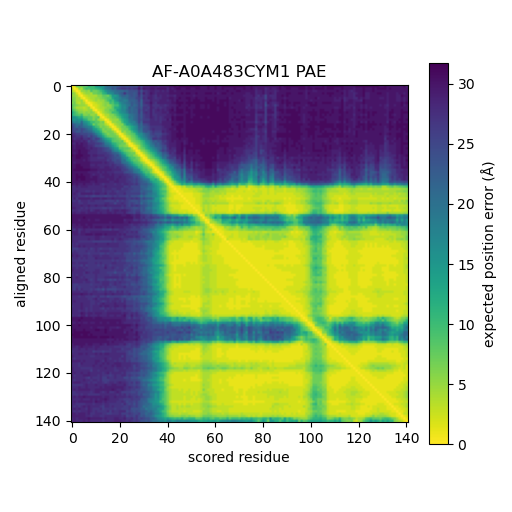.00 96.12 82 ALA A N 1
ATOM 611 C CA . ALA A 1 82 ? 0.004 0.279 11.556 1.00 96.12 82 ALA A CA 1
ATOM 612 C C . ALA A 1 82 ? -1.497 0.408 11.259 1.00 96.12 82 ALA A C 1
ATOM 614 O O . ALA A 1 82 ? -2.309 -0.092 12.036 1.00 96.12 82 ALA A O 1
ATOM 615 N N . MET A 1 83 ? -1.870 1.016 10.128 1.00 96.88 83 MET A N 1
ATOM 616 C CA . MET A 1 83 ? -3.270 1.141 9.712 1.00 96.88 83 MET A CA 1
ATOM 617 C C . MET A 1 83 ? -3.918 -0.230 9.483 1.00 96.88 83 MET A C 1
ATOM 619 O O . MET A 1 83 ? -4.997 -0.487 10.012 1.00 96.88 83 MET A O 1
ATOM 623 N N . TYR A 1 84 ? -3.230 -1.132 8.776 1.00 97.25 84 TYR A N 1
ATOM 624 C CA . TYR A 1 84 ? -3.693 -2.505 8.568 1.00 97.25 84 TYR A CA 1
ATOM 625 C C . TYR A 1 84 ? -3.854 -3.270 9.890 1.00 97.25 84 TYR A C 1
ATOM 627 O O . TYR A 1 84 ? -4.921 -3.804 10.182 1.00 97.25 84 TYR A O 1
ATOM 635 N N . LEU A 1 85 ? -2.821 -3.271 10.741 1.00 96.19 85 LEU A N 1
ATOM 636 C CA . LEU A 1 85 ? -2.845 -3.979 12.028 1.00 96.19 85 LEU A CA 1
ATOM 637 C C . LEU A 1 85 ? -3.873 -3.409 13.017 1.00 96.19 85 LEU A C 1
ATOM 639 O O . LEU A 1 85 ? -4.274 -4.106 13.945 1.00 96.19 85 LEU A O 1
ATOM 643 N N . SER A 1 86 ? -4.319 -2.168 12.811 1.00 96.06 86 SER A N 1
ATOM 644 C CA . SER A 1 86 ? -5.396 -1.547 13.590 1.00 96.06 86 SER A CA 1
ATOM 645 C C . SER A 1 86 ? -6.800 -1.917 13.087 1.00 96.06 86 SER A C 1
ATOM 647 O O . SER A 1 86 ? -7.779 -1.379 13.595 1.00 96.06 86 SER A O 1
ATOM 649 N N . GLY A 1 87 ? -6.910 -2.821 12.107 1.00 96.38 87 GLY A N 1
ATOM 650 C CA . GLY A 1 87 ? -8.179 -3.282 11.539 1.00 96.38 87 GLY A CA 1
ATOM 651 C C . GLY A 1 87 ? -8.570 -2.611 10.221 1.00 96.38 87 GLY A C 1
ATOM 652 O O . GLY A 1 87 ? -9.707 -2.773 9.791 1.00 96.38 87 GLY A O 1
ATOM 653 N N . GLY A 1 88 ? -7.664 -1.861 9.583 1.00 97.44 88 GLY A N 1
ATOM 654 C CA . GLY A 1 88 ? -7.898 -1.327 8.243 1.00 97.44 88 GLY A CA 1
ATOM 655 C C . GLY A 1 88 ? -7.987 -2.436 7.190 1.00 97.44 88 GLY A C 1
ATOM 656 O O . GLY A 1 88 ? -7.177 -3.363 7.179 1.00 97.44 88 GLY A O 1
ATOM 657 N N . GLU A 1 89 ? -8.952 -2.324 6.283 1.00 97.69 89 GLU A N 1
ATOM 658 C CA . GLU A 1 89 ? -9.158 -3.244 5.169 1.00 97.69 89 GLU A CA 1
ATOM 659 C C . GLU A 1 89 ? -8.297 -2.832 3.973 1.00 97.69 89 GLU A C 1
ATOM 661 O O . GLU A 1 89 ? -8.315 -1.680 3.542 1.00 97.69 89 GLU A O 1
ATOM 666 N N . VAL A 1 90 ? -7.536 -3.779 3.422 1.00 97.88 90 VAL A N 1
ATOM 667 C CA . VAL A 1 90 ? -6.835 -3.572 2.151 1.00 97.88 90 VAL A CA 1
ATOM 668 C C . VAL A 1 90 ? -7.843 -3.740 1.023 1.00 97.88 90 VAL A C 1
ATOM 670 O O . VAL A 1 90 ? -8.208 -4.865 0.691 1.00 97.88 90 VAL A O 1
ATOM 673 N N . GLU A 1 91 ? -8.256 -2.636 0.407 1.00 96.94 91 GLU A N 1
ATOM 674 C CA . GLU A 1 91 ? -9.190 -2.688 -0.722 1.00 96.94 91 GLU A CA 1
ATOM 675 C C . GLU A 1 91 ? -8.504 -3.218 -1.987 1.00 96.94 91 GLU A C 1
ATOM 677 O O . GLU A 1 91 ? -9.100 -3.964 -2.758 1.00 96.94 91 GLU A O 1
ATOM 682 N N . GLY A 1 92 ? -7.235 -2.857 -2.202 1.00 96.88 92 GLY A N 1
ATOM 683 C CA . GLY A 1 92 ? -6.449 -3.313 -3.346 1.00 96.88 92 GLY A CA 1
ATOM 684 C C . GLY A 1 92 ? -5.443 -2.283 -3.844 1.00 96.88 92 GLY A C 1
ATOM 685 O O . GLY A 1 92 ? -5.122 -1.308 -3.164 1.00 96.88 92 GLY A O 1
ATOM 686 N N . VAL A 1 93 ? -4.916 -2.524 -5.044 1.00 96.31 93 VAL A N 1
ATOM 687 C CA . VAL A 1 93 ? -3.924 -1.659 -5.694 1.00 96.31 93 VAL A CA 1
ATOM 688 C C . VAL A 1 93 ? -4.574 -0.828 -6.800 1.00 96.31 93 VAL A C 1
ATOM 690 O O . VAL A 1 93 ? -5.383 -1.327 -7.582 1.00 96.31 93 VAL A O 1
ATOM 693 N N . LEU A 1 94 ? -4.213 0.451 -6.873 1.00 94.62 94 LEU A N 1
ATOM 694 C CA . LEU A 1 94 ? -4.700 1.400 -7.873 1.00 94.62 94 LEU A CA 1
ATOM 695 C C . LEU A 1 94 ? -3.610 2.379 -8.305 1.00 94.62 94 LEU A C 1
ATOM 697 O O . LEU A 1 94 ? -2.590 2.524 -7.635 1.00 94.62 94 LEU A O 1
ATOM 701 N N . LEU A 1 95 ? -3.860 3.097 -9.396 1.00 92.56 95 LEU A N 1
ATOM 702 C CA . LEU A 1 95 ? -3.101 4.295 -9.722 1.00 92.56 95 LEU A CA 1
ATOM 703 C C . LEU A 1 95 ? -3.672 5.469 -8.922 1.00 92.56 95 LEU A C 1
ATOM 705 O O . LEU A 1 95 ? -4.807 5.876 -9.166 1.00 92.56 95 LEU A O 1
ATOM 709 N N . SER A 1 96 ? -2.893 6.016 -7.989 1.00 91.69 96 SER A N 1
ATOM 710 C CA . SER A 1 96 ? -3.285 7.199 -7.214 1.00 91.69 96 SER A CA 1
ATOM 711 C C . SER A 1 96 ? -2.389 8.378 -7.568 1.00 91.69 96 SER A C 1
ATOM 713 O O . SER A 1 96 ? -1.183 8.212 -7.760 1.00 91.69 96 SER A O 1
ATOM 715 N N . CYS A 1 97 ? -2.984 9.565 -7.679 1.00 87.94 97 CYS A N 1
ATOM 716 C CA . CYS A 1 97 ? -2.301 10.802 -8.031 1.00 87.94 97 CYS A CA 1
ATOM 717 C C . CYS A 1 97 ? -2.349 11.773 -6.856 1.00 87.94 97 CYS A C 1
ATOM 719 O O . CYS A 1 97 ? -3.419 12.234 -6.463 1.00 87.94 97 CYS A O 1
ATOM 721 N N . HIS A 1 98 ? -1.182 12.117 -6.320 1.00 81.38 98 HIS A N 1
ATOM 722 C CA . HIS A 1 98 ? -1.056 13.176 -5.335 1.00 81.38 98 HIS A CA 1
ATOM 723 C C . HIS A 1 98 ? -1.516 14.507 -5.958 1.00 81.38 98 HIS A C 1
ATOM 725 O O . HIS A 1 98 ? -1.117 14.809 -7.088 1.00 81.38 98 HIS A O 1
ATOM 731 N N . PRO A 1 99 ? -2.303 15.339 -5.246 1.00 72.62 99 PRO A N 1
ATOM 732 C CA . PRO A 1 99 ? -2.858 16.597 -5.761 1.00 72.62 99 PRO A CA 1
ATOM 733 C C . PRO A 1 99 ? -1.808 17.710 -5.955 1.00 72.62 99 PRO A C 1
ATOM 735 O O . PRO A 1 99 ? -2.128 18.898 -5.906 1.00 72.62 99 PRO A O 1
ATOM 738 N N . THR A 1 100 ? -0.535 17.359 -6.159 1.00 67.06 100 THR A N 1
ATOM 739 C CA . THR A 1 100 ? 0.526 18.336 -6.401 1.00 67.06 100 THR A CA 1
ATOM 740 C C . THR A 1 100 ? 0.203 19.125 -7.676 1.00 67.06 100 THR A C 1
ATOM 742 O O . THR A 1 100 ? -0.130 18.515 -8.694 1.00 67.06 100 THR A O 1
ATOM 745 N N . PRO A 1 101 ? 0.302 20.467 -7.661 1.00 54.88 101 PRO A N 1
ATOM 746 C CA . PRO A 1 101 ? 0.038 21.285 -8.840 1.00 54.88 101 PRO A CA 1
ATOM 747 C C . PRO A 1 101 ? 0.895 20.848 -10.032 1.00 54.88 101 PRO A C 1
ATOM 749 O O . PRO A 1 101 ? 2.044 20.444 -9.854 1.00 54.88 101 PRO A O 1
ATOM 752 N N . SER A 1 102 ? 0.377 21.033 -11.248 1.00 54.00 102 SER A N 1
ATOM 753 C CA . SER A 1 102 ? 0.963 20.660 -12.553 1.00 54.00 102 SER A CA 1
ATOM 754 C C . SER A 1 102 ? 2.388 21.172 -12.851 1.00 54.00 102 SER A C 1
ATOM 756 O O . SER A 1 102 ? 2.907 20.945 -13.940 1.00 54.00 102 SER A O 1
ATOM 758 N N . HIS A 1 103 ? 3.022 21.881 -11.915 1.00 48.81 103 HIS A N 1
ATOM 759 C CA . HIS A 1 103 ? 4.370 22.439 -12.016 1.00 48.81 103 HIS A CA 1
ATOM 760 C C . HIS A 1 103 ? 5.421 21.694 -11.173 1.00 48.81 103 HIS A C 1
ATOM 762 O O . HIS A 1 103 ? 6.592 22.070 -11.211 1.00 48.81 103 HIS A O 1
ATOM 768 N N . SER A 1 104 ? 5.054 20.648 -10.422 1.00 53.09 104 SER A N 1
ATOM 769 C CA . SER A 1 104 ? 6.044 19.762 -9.797 1.00 53.09 104 SER A CA 1
ATOM 770 C C . SER A 1 104 ? 6.613 18.790 -10.832 1.00 53.09 104 SER A C 1
ATOM 772 O O . SER A 1 104 ? 5.862 18.155 -11.561 1.00 53.09 104 SER A O 1
ATOM 774 N N . SER A 1 105 ? 7.935 18.645 -10.883 1.00 51.31 105 SER A N 1
ATOM 775 C CA . SER A 1 105 ? 8.693 17.893 -11.898 1.00 51.31 105 SER A CA 1
ATOM 776 C C . SER A 1 105 ? 8.529 16.361 -11.880 1.00 51.31 105 SER A C 1
ATOM 778 O O . SER A 1 105 ? 9.301 15.661 -12.533 1.00 51.31 105 SER A O 1
ATOM 780 N N . GLY A 1 106 ? 7.552 15.826 -11.148 1.00 56.81 106 GLY A N 1
ATOM 781 C CA . GLY A 1 106 ? 7.221 14.403 -11.132 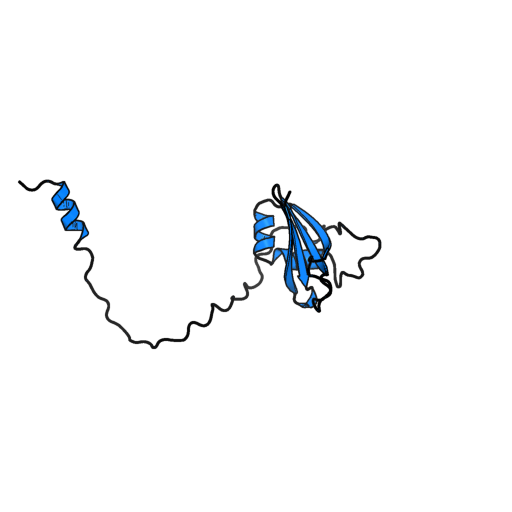1.00 56.81 106 GLY A CA 1
ATOM 782 C C . GLY A 1 106 ? 5.822 14.166 -11.689 1.00 56.81 106 GLY A C 1
ATOM 783 O O . GLY A 1 106 ? 4.921 14.964 -11.435 1.00 56.81 106 GLY A O 1
ATOM 784 N N . ASN A 1 107 ? 5.626 13.047 -12.395 1.00 61.81 107 ASN A N 1
ATOM 785 C CA . ASN A 1 107 ? 4.287 12.491 -12.574 1.00 61.81 107 ASN A CA 1
ATOM 786 C C . ASN A 1 107 ? 3.749 12.267 -11.161 1.00 61.81 107 ASN A C 1
ATOM 788 O O . ASN A 1 107 ? 4.226 11.381 -10.462 1.00 61.81 107 ASN A O 1
ATOM 792 N N . GLY A 1 108 ? 2.824 13.108 -10.698 1.00 76.69 108 GLY A N 1
ATOM 793 C CA . GLY A 1 108 ? 2.290 13.058 -9.332 1.00 76.69 108 GLY A CA 1
ATOM 794 C C . GLY A 1 108 ? 1.555 11.757 -8.998 1.00 76.69 108 GLY A C 1
ATOM 795 O O . GLY A 1 108 ? 1.004 11.647 -7.913 1.00 76.69 108 GLY A O 1
ATOM 796 N N . CYS A 1 109 ? 1.542 10.789 -9.917 1.00 87.50 109 CYS A N 1
ATOM 797 C CA . CYS A 1 109 ? 0.878 9.509 -9.801 1.00 87.50 109 CYS A CA 1
ATOM 798 C C . CYS A 1 109 ? 1.873 8.371 -9.610 1.00 87.50 109 CYS A C 1
ATOM 800 O O . CYS A 1 109 ? 2.950 8.352 -10.208 1.00 87.50 109 CYS A O 1
ATOM 802 N N . ALA A 1 110 ? 1.470 7.396 -8.810 1.00 91.50 110 ALA A N 1
ATOM 803 C CA . ALA A 1 110 ? 2.215 6.174 -8.573 1.00 91.50 110 ALA A CA 1
ATOM 804 C C . ALA A 1 110 ? 1.243 5.020 -8.287 1.00 91.50 110 ALA A C 1
ATOM 806 O O . ALA A 1 110 ? 0.108 5.271 -7.862 1.00 91.50 110 ALA A O 1
ATOM 807 N N . PRO A 1 111 ? 1.668 3.761 -8.490 1.00 94.31 111 PRO A N 1
ATOM 808 C CA . PRO A 1 111 ? 0.935 2.629 -7.947 1.00 94.31 111 PRO A CA 1
ATOM 809 C C . PRO A 1 111 ? 0.792 2.797 -6.435 1.00 94.31 111 PRO A C 1
ATOM 811 O O . PRO A 1 111 ? 1.764 3.114 -5.752 1.00 94.31 111 PRO A O 1
ATOM 814 N N . ALA A 1 112 ? -0.402 2.586 -5.904 1.00 95.69 112 ALA A N 1
ATOM 815 C CA . ALA A 1 112 ? -0.691 2.748 -4.491 1.00 95.69 112 ALA A CA 1
ATOM 816 C C . ALA A 1 112 ? -1.436 1.538 -3.941 1.00 95.69 112 ALA A C 1
ATOM 818 O O . ALA A 1 112 ? -2.260 0.946 -4.637 1.00 95.69 112 ALA A O 1
ATOM 819 N N . LEU A 1 113 ? -1.150 1.185 -2.687 1.00 97.81 113 LEU A N 1
ATOM 820 C CA . LEU A 1 113 ? -2.002 0.282 -1.919 1.00 97.81 113 LEU A CA 1
ATOM 821 C C . LEU A 1 113 ? -3.045 1.121 -1.182 1.00 97.81 113 LEU A C 1
ATOM 823 O O . LEU A 1 113 ? -2.666 2.009 -0.418 1.00 97.81 113 LEU A O 1
ATOM 827 N N . ARG A 1 114 ? -4.327 0.828 -1.391 1.00 97.94 114 ARG A N 1
ATOM 828 C CA . ARG A 1 114 ? -5.420 1.458 -0.655 1.00 97.94 114 ARG A CA 1
ATOM 829 C C . ARG A 1 114 ? -5.756 0.660 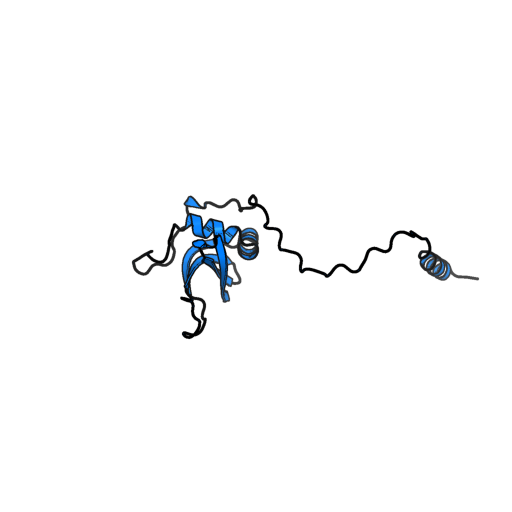0.589 1.00 97.94 114 ARG A C 1
ATOM 831 O O . ARG A 1 114 ? -5.992 -0.547 0.510 1.00 97.94 114 ARG A O 1
ATOM 838 N N . ILE A 1 115 ? -5.798 1.354 1.719 1.00 98.12 115 ILE A N 1
ATOM 839 C CA . ILE A 1 115 ? -6.280 0.818 2.989 1.00 98.12 115 ILE A CA 1
ATOM 840 C C . ILE A 1 115 ? -7.392 1.737 3.489 1.00 98.12 115 ILE A C 1
ATOM 842 O O . ILE A 1 115 ? -7.203 2.951 3.563 1.00 98.12 115 ILE A O 1
ATOM 846 N N . ALA A 1 116 ? -8.539 1.162 3.826 1.00 97.50 116 ALA A N 1
ATOM 847 C CA . ALA A 1 116 ? -9.697 1.878 4.341 1.00 97.50 116 ALA A CA 1
ATOM 848 C C . ALA A 1 116 ? -9.988 1.469 5.787 1.00 97.50 116 ALA A C 1
ATOM 850 O O . ALA A 1 116 ? -9.773 0.328 6.187 1.00 97.50 116 ALA A O 1
ATOM 851 N N . ASN A 1 117 ? -10.471 2.404 6.594 1.00 95.31 117 ASN A N 1
ATOM 852 C CA . ASN A 1 117 ? -11.060 2.119 7.899 1.00 95.31 117 ASN A CA 1
ATOM 853 C C . ASN A 1 117 ? -12.298 3.006 8.110 1.00 95.31 117 ASN A C 1
ATOM 855 O O . ASN A 1 117 ? -12.710 3.725 7.207 1.00 95.31 117 ASN A O 1
ATOM 859 N N . GLU A 1 118 ? -12.875 2.992 9.312 1.00 93.12 118 GLU A N 1
ATOM 860 C CA . GLU A 1 118 ? -14.083 3.774 9.629 1.00 93.12 118 GLU A CA 1
ATOM 861 C C . GLU A 1 118 ? -13.907 5.303 9.510 1.00 93.12 118 GLU A C 1
ATOM 863 O O . GLU A 1 118 ? -14.895 6.030 9.522 1.00 93.12 118 GLU A O 1
ATOM 868 N N . THR A 1 119 ? -12.669 5.802 9.438 1.00 92.56 119 THR A N 1
ATOM 869 C CA . THR A 1 119 ? -12.346 7.240 9.505 1.00 92.56 119 THR A CA 1
ATOM 870 C C . THR A 1 119 ? -11.745 7.812 8.225 1.00 92.56 119 THR A C 1
ATOM 872 O O . THR A 1 119 ? -11.827 9.019 7.993 1.00 92.56 119 THR A O 1
ATOM 875 N N . ALA A 1 120 ? -11.067 6.980 7.438 1.00 95.38 120 ALA A N 1
ATOM 876 C CA . ALA A 1 120 ? -10.311 7.434 6.289 1.00 95.38 120 ALA A CA 1
ATOM 877 C C . ALA A 1 120 ? -10.051 6.308 5.292 1.00 95.38 120 ALA A C 1
ATOM 879 O O . ALA A 1 120 ? -9.886 5.139 5.653 1.00 95.38 120 ALA A O 1
ATOM 880 N N . VAL A 1 121 ? -9.885 6.721 4.042 1.00 96.88 121 VAL A N 1
ATOM 881 C CA . VAL A 1 121 ? -9.303 5.923 2.967 1.00 96.88 121 VAL A CA 1
ATOM 882 C C . VAL A 1 121 ? -7.928 6.506 2.662 1.00 96.88 121 VAL A C 1
ATOM 884 O O . VAL A 1 121 ? -7.796 7.702 2.396 1.00 96.88 121 VAL A O 1
ATOM 887 N N . VAL A 1 122 ? -6.886 5.681 2.741 1.00 97.12 122 VAL A N 1
ATOM 888 C CA . VAL A 1 122 ? -5.502 6.111 2.521 1.00 97.12 122 VAL A CA 1
ATOM 889 C C . VAL A 1 122 ? -4.874 5.303 1.395 1.00 97.12 122 VAL A C 1
ATOM 891 O O . VAL A 1 122 ? -4.774 4.079 1.469 1.00 97.12 122 VAL A O 1
ATOM 894 N N . ASP A 1 123 ? -4.386 6.013 0.384 1.00 96.69 123 ASP A N 1
ATOM 895 C CA . ASP A 1 123 ? -3.576 5.473 -0.700 1.00 96.69 123 ASP A CA 1
ATOM 896 C C . ASP A 1 123 ? -2.095 5.652 -0.364 1.00 96.69 123 ASP A C 1
ATOM 898 O O . ASP A 1 123 ? -1.597 6.777 -0.293 1.00 96.69 123 ASP A O 1
ATOM 902 N N . PHE A 1 124 ? -1.366 4.553 -0.190 1.00 96.62 124 PHE A N 1
ATOM 903 C CA . PHE A 1 124 ? 0.079 4.559 0.044 1.00 96.62 124 PHE A CA 1
ATOM 904 C C . PHE A 1 124 ? 0.823 4.448 -1.288 1.00 96.62 124 PHE A C 1
ATOM 906 O O . PHE A 1 124 ? 0.976 3.349 -1.821 1.00 96.62 124 PHE A O 1
ATOM 913 N N . LEU A 1 125 ? 1.281 5.581 -1.832 1.00 95.31 125 LEU A N 1
ATOM 914 C CA . LEU A 1 125 ? 1.938 5.667 -3.140 1.00 95.31 125 LEU A CA 1
ATOM 915 C C . LEU A 1 125 ? 3.339 5.054 -3.074 1.00 95.31 125 LEU A C 1
ATOM 917 O O . LEU A 1 125 ? 4.193 5.501 -2.309 1.00 95.31 125 LEU A O 1
ATOM 921 N N . VAL A 1 126 ? 3.596 4.064 -3.920 1.00 94.81 126 VAL A N 1
ATOM 922 C CA . VAL A 1 126 ? 4.818 3.262 -3.953 1.00 94.81 126 VAL A CA 1
ATOM 923 C C . VAL A 1 126 ? 5.686 3.647 -5.144 1.00 94.81 126 VAL A C 1
ATOM 925 O O . VAL A 1 126 ? 5.242 3.692 -6.286 1.00 94.81 126 VAL A O 1
ATOM 928 N N . ASN A 1 127 ? 6.977 3.848 -4.889 1.00 92.75 127 ASN A N 1
ATOM 929 C CA . ASN A 1 127 ? 7.983 3.809 -5.941 1.00 92.75 127 ASN A CA 1
ATOM 930 C C . ASN A 1 127 ? 8.562 2.394 -6.004 1.00 92.75 127 ASN A C 1
ATOM 932 O O . ASN A 1 127 ? 9.349 2.006 -5.138 1.00 92.75 127 ASN A O 1
ATOM 936 N N . GLU A 1 128 ? 8.162 1.633 -7.025 1.00 91.94 128 GLU A N 1
ATOM 937 C CA . GLU A 1 128 ? 8.571 0.236 -7.208 1.00 91.94 128 GLU A CA 1
ATOM 938 C C . GLU A 1 128 ? 10.094 0.100 -7.348 1.00 91.94 128 GLU A C 1
ATOM 940 O O . GLU A 1 128 ? 10.696 -0.756 -6.706 1.00 91.94 128 GLU A O 1
ATOM 945 N N . THR A 1 129 ? 10.739 0.996 -8.104 1.00 90.56 129 THR A N 1
ATOM 946 C CA . THR A 1 129 ? 12.198 1.005 -8.308 1.00 90.56 129 THR A CA 1
ATOM 947 C C . THR A 1 129 ? 12.961 1.279 -7.016 1.00 90.56 129 THR A C 1
ATOM 949 O O . THR A 1 129 ? 14.007 0.687 -6.760 1.00 90.56 129 THR A O 1
ATOM 952 N N . ALA A 1 130 ? 12.452 2.193 -6.192 1.00 90.25 130 ALA A N 1
ATOM 953 C CA . ALA A 1 130 ? 13.066 2.552 -4.922 1.00 90.25 130 ALA A CA 1
ATOM 954 C C . ALA A 1 130 ? 12.679 1.607 -3.772 1.00 90.25 130 ALA A C 1
ATOM 956 O O . ALA A 1 130 ? 13.271 1.703 -2.697 1.00 90.25 130 ALA A O 1
ATOM 957 N N . GLY A 1 131 ? 11.683 0.738 -3.973 1.00 93.50 131 GLY A N 1
ATOM 958 C CA . GLY A 1 131 ? 11.223 -0.236 -2.988 1.00 93.50 131 GLY A CA 1
ATOM 959 C C . GLY A 1 131 ? 10.631 0.382 -1.718 1.00 93.50 131 GLY A C 1
ATOM 960 O O . GLY A 1 131 ? 10.777 -0.206 -0.647 1.00 93.50 131 GLY A O 1
ATOM 961 N N . ARG A 1 132 ? 10.010 1.568 -1.808 1.00 93.06 132 ARG A N 1
ATOM 962 C CA . ARG A 1 132 ? 9.430 2.275 -0.651 1.00 93.06 132 ARG A CA 1
ATOM 963 C C . ARG A 1 132 ? 8.164 3.060 -0.992 1.00 93.06 132 ARG A C 1
ATOM 965 O O . ARG A 1 132 ? 7.956 3.437 -2.148 1.00 93.06 132 ARG A O 1
ATOM 972 N N . VAL A 1 133 ? 7.385 3.381 0.038 1.00 93.94 133 VAL A N 1
ATOM 973 C CA . VAL A 1 133 ? 6.332 4.401 -0.030 1.00 93.94 133 VAL A CA 1
ATOM 974 C C . VAL A 1 133 ? 6.982 5.783 -0.180 1.00 93.94 133 VAL A C 1
ATOM 976 O O . VAL A 1 133 ? 7.994 6.085 0.456 1.00 93.94 133 VAL A O 1
ATOM 979 N N . ILE A 1 134 ? 6.447 6.603 -1.083 1.00 92.12 134 ILE A N 1
ATOM 980 C CA . ILE A 1 134 ? 6.952 7.947 -1.403 1.00 92.12 134 ILE A CA 1
ATOM 981 C C . ILE A 1 134 ? 5.988 9.063 -1.013 1.00 92.12 134 ILE A C 1
ATOM 983 O O . ILE A 1 134 ? 6.416 10.210 -0.898 1.00 92.12 134 ILE A O 1
ATOM 987 N N . SER A 1 135 ? 4.706 8.752 -0.837 1.00 92.06 135 SER A N 1
ATOM 988 C CA . SER A 1 135 ? 3.678 9.712 -0.451 1.00 92.06 135 SER A CA 1
ATOM 989 C C . SER A 1 135 ? 2.412 8.978 -0.009 1.00 92.06 135 SER A C 1
ATOM 991 O O . SER A 1 135 ? 2.284 7.771 -0.226 1.00 92.06 135 SER A O 1
ATOM 993 N N . THR A 1 136 ? 1.471 9.709 0.576 1.00 93.19 136 THR A N 1
ATOM 994 C CA . THR A 1 136 ? 0.129 9.223 0.882 1.00 93.19 136 THR A CA 1
ATOM 995 C C . THR A 1 136 ? -0.914 10.201 0.359 1.00 93.19 136 THR A C 1
ATOM 997 O O . THR A 1 136 ? -0.702 11.414 0.369 1.00 93.19 136 THR A O 1
ATOM 1000 N N . VAL A 1 137 ? -2.046 9.678 -0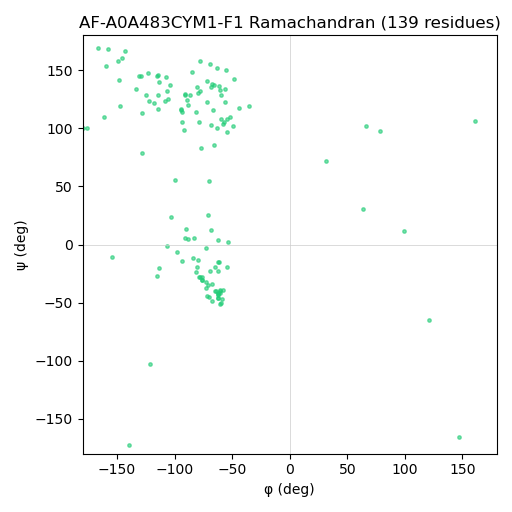.104 1.00 93.00 137 VAL A N 1
ATOM 1001 C CA . VAL A 1 137 ? -3.240 10.473 -0.414 1.00 93.00 137 VAL A CA 1
ATOM 1002 C C . VAL A 1 137 ? -4.348 9.999 0.511 1.00 93.00 137 VAL A C 1
ATOM 1004 O O . VAL A 1 137 ? -4.659 8.814 0.542 1.00 93.00 137 VAL A O 1
ATOM 1007 N N . THR A 1 138 ? -4.902 10.914 1.300 1.00 93.94 138 THR A N 1
ATOM 1008 C CA . THR A 1 138 ? -5.924 10.601 2.303 1.00 93.94 138 THR A CA 1
ATOM 1009 C C . THR A 1 138 ? -7.238 11.264 1.931 1.00 93.94 138 THR A C 1
ATOM 1011 O O . THR A 1 138 ? -7.290 12.478 1.732 1.00 93.94 138 THR A O 1
ATOM 1014 N N . GLU A 1 139 ? -8.299 10.470 1.906 1.00 89.88 139 GLU A N 1
ATOM 1015 C CA . GLU A 1 139 ? -9.683 10.922 1.860 1.00 89.88 139 GLU A C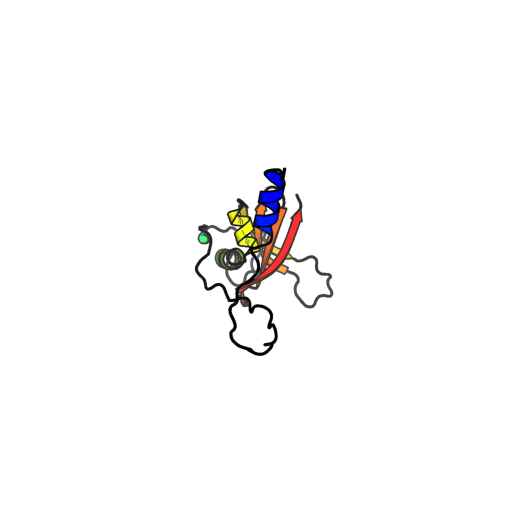A 1
ATOM 1016 C C . GLU A 1 139 ? -10.308 10.700 3.243 1.00 89.88 139 GLU A C 1
ATOM 1018 O O . GLU A 1 139 ? -10.228 9.605 3.800 1.00 89.88 139 GLU A O 1
ATOM 1023 N N . ILE A 1 140 ? -10.874 11.759 3.826 1.00 85.81 140 ILE A N 1
ATOM 1024 C CA . ILE A 1 140 ? -11.545 11.704 5.132 1.00 85.81 140 ILE A CA 1
ATOM 1025 C C . ILE A 1 140 ? -13.020 11.397 4.881 1.00 85.81 140 ILE A C 1
ATOM 1027 O O . ILE A 1 140 ? -13.638 12.064 4.048 1.00 85.81 140 ILE A O 1
ATOM 1031 N N . THR A 1 141 ? -13.549 10.396 5.584 1.00 74.69 141 THR A N 1
ATOM 1032 C CA . THR A 1 141 ? -14.930 9.905 5.435 1.00 74.69 141 THR A CA 1
ATOM 1033 C C . THR A 1 141 ? -15.917 10.662 6.323 1.00 74.69 141 THR A C 1
ATOM 1035 O O . THR A 1 141 ? -15.516 11.121 7.418 1.00 74.69 141 THR A O 1
#

Foldseek 3Di:
DDDPVVVVVVVVVPPDDDDDDDDDDDDDDCDPPPPDPPPDDDQDPDDLVPADEPDDPPDPPLDPDDFSLQSRLQSSDPVSVVLVVVPWDFNHKYWDADPPPPPPPDRSIAIWTWTDDPFWIKTQGDDSVVSHGDDIDIDTD